Protein AF-A0A2I6SWC8-F1 (afdb_monomer_lite)

Organism: Paraclostridium sordellii (NCBI:txid1505)

Secondary structure (DSSP, 8-state):
-B-TTT-PBPEEEEEEE----TT---S-TTT--S--EEEEEEEE-TTT--EEEEEEEEE----

Structure (mmCIF, N/CA/C/O backbone):
data_AF-A0A2I6SWC8-F1
#
_entry.id   AF-A0A2I6SWC8-F1
#
loop_
_atom_site.group_PDB
_atom_site.id
_atom_site.type_symbol
_atom_site.label_atom_id
_atom_site.label_alt_id
_atom_site.l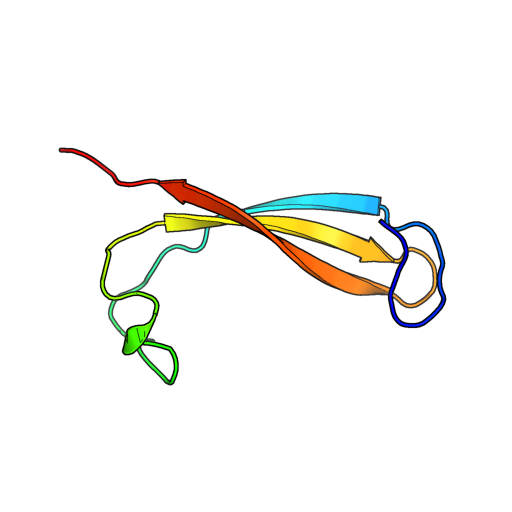abel_comp_id
_atom_site.label_asym_id
_atom_site.label_entity_id
_atom_site.label_seq_id
_atom_site.pdbx_PDB_ins_code
_atom_site.Cartn_x
_atom_site.Cartn_y
_atom_site.Cartn_z
_atom_site.occupancy
_atom_site.B_iso_or_equiv
_atom_site.auth_seq_id
_atom_site.auth_comp_id
_atom_site.auth_asym_id
_atom_site.auth_atom_id
_atom_site.pdbx_PDB_model_num
ATOM 1 N N . MET A 1 1 ? -8.379 1.281 -0.721 1.00 88.38 1 MET A N 1
ATOM 2 C CA . MET A 1 1 ? -8.296 -0.103 -0.218 1.00 88.38 1 MET A CA 1
ATOM 3 C C . MET A 1 1 ? -8.634 -0.140 1.267 1.00 88.38 1 MET A C 1
ATOM 5 O O . MET A 1 1 ? -8.438 0.873 1.942 1.00 88.38 1 MET A O 1
ATOM 9 N N .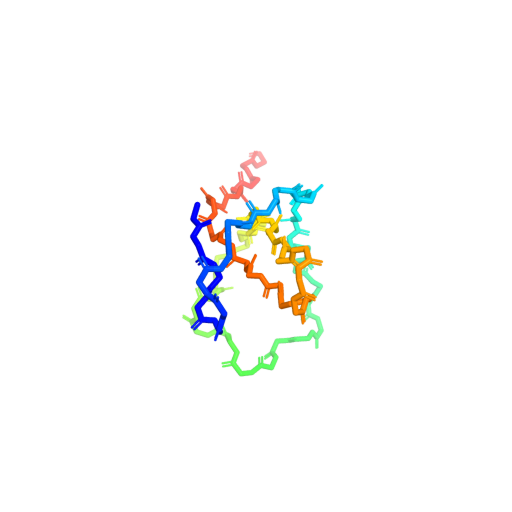 ASN A 1 2 ? -9.139 -1.272 1.750 1.00 95.00 2 ASN A N 1
ATOM 10 C CA . ASN A 1 2 ? -9.399 -1.517 3.170 1.00 95.00 2 ASN A CA 1
ATOM 11 C C . ASN A 1 2 ? -8.307 -2.426 3.735 1.00 95.00 2 ASN A C 1
ATOM 13 O O . ASN A 1 2 ? -7.792 -3.270 3.011 1.00 95.00 2 ASN A O 1
ATOM 17 N N . CYS A 1 3 ? -7.966 -2.241 5.008 1.00 95.25 3 CYS A N 1
ATOM 18 C CA . CYS A 1 3 ? -6.950 -3.032 5.687 1.00 95.25 3 CYS A CA 1
ATOM 19 C C . CYS A 1 3 ? -7.404 -4.484 5.811 1.00 95.25 3 CYS A C 1
ATOM 21 O O . CYS A 1 3 ? -8.472 -4.745 6.362 1.00 95.25 3 CYS A O 1
ATOM 23 N N . LEU A 1 4 ? -6.561 -5.431 5.405 1.00 92.38 4 LEU A N 1
ATOM 24 C CA . LEU A 1 4 ? -6.910 -6.856 5.447 1.00 92.38 4 LEU A CA 1
ATOM 25 C C . LEU A 1 4 ? -7.086 -7.418 6.870 1.00 92.38 4 LEU A C 1
ATOM 27 O O . LEU A 1 4 ? -7.649 -8.494 7.039 1.00 92.38 4 LEU A O 1
ATOM 31 N N . ARG A 1 5 ? -6.625 -6.698 7.905 1.00 94.25 5 ARG A N 1
ATOM 32 C CA . ARG A 1 5 ? -6.729 -7.132 9.310 1.00 94.25 5 ARG A CA 1
ATOM 33 C C . ARG A 1 5 ? -7.996 -6.668 10.019 1.00 94.25 5 ARG A C 1
ATOM 35 O O . ARG A 1 5 ? -8.594 -7.442 10.751 1.00 94.25 5 ARG A O 1
ATOM 42 N N . CYS A 1 6 ? -8.362 -5.397 9.860 1.00 96.38 6 CYS A N 1
ATOM 43 C CA . CYS A 1 6 ? -9.478 -4.786 10.596 1.00 96.38 6 CYS A CA 1
ATOM 44 C C . CYS A 1 6 ? -10.532 -4.145 9.684 1.00 96.38 6 CYS A C 1
ATOM 46 O O . CYS A 1 6 ? -11.460 -3.513 10.168 1.00 96.38 6 CYS A O 1
ATOM 48 N N . ASN A 1 7 ? -10.390 -4.285 8.362 1.00 96.88 7 ASN A N 1
ATOM 49 C CA . ASN A 1 7 ? -11.285 -3.741 7.337 1.00 96.88 7 ASN A CA 1
ATOM 50 C C . ASN A 1 7 ? -11.412 -2.200 7.311 1.00 96.88 7 ASN A C 1
ATOM 52 O O . ASN A 1 7 ? -12.153 -1.645 6.499 1.00 96.88 7 ASN A O 1
ATOM 56 N N . THR A 1 8 ? -10.649 -1.479 8.133 1.00 97.62 8 THR A N 1
ATOM 57 C CA . THR A 1 8 ? -10.619 -0.012 8.118 1.00 97.62 8 THR A CA 1
ATOM 58 C C . THR A 1 8 ? -9.969 0.529 6.846 1.00 97.62 8 THR A C 1
ATOM 60 O O . THR A 1 8 ? -8.957 0.009 6.369 1.00 97.62 8 THR A O 1
ATOM 63 N N . LYS A 1 9 ? -10.534 1.612 6.294 1.00 97.62 9 LYS A N 1
ATOM 64 C CA . LYS A 1 9 ? -10.009 2.289 5.100 1.00 97.62 9 LYS A CA 1
ATOM 65 C C . LYS A 1 9 ? -8.569 2.747 5.334 1.00 97.62 9 LYS A C 1
ATOM 67 O O . LYS A 1 9 ? -8.292 3.545 6.233 1.00 97.62 9 LYS A O 1
ATOM 72 N N . MET A 1 10 ? -7.658 2.267 4.495 1.00 97.56 10 MET A N 1
ATOM 73 C CA . MET A 1 10 ? -6.246 2.620 4.602 1.00 97.56 10 MET A CA 1
ATOM 74 C C . MET A 1 10 ? -5.976 4.023 4.060 1.00 97.56 10 MET A C 1
ATOM 76 O O . MET A 1 10 ? -6.656 4.495 3.143 1.00 97.56 10 MET A O 1
ATOM 80 N N . LYS A 1 11 ? -4.951 4.679 4.611 1.00 97.44 11 LYS A N 1
ATOM 81 C CA . LYS A 1 11 ? -4.478 5.993 4.167 1.00 97.44 11 LYS A CA 1
ATOM 82 C C . LYS A 1 11 ? -3.178 5.844 3.393 1.00 97.44 11 LYS A C 1
ATOM 84 O O . LYS A 1 11 ? -2.302 5.092 3.807 1.00 97.44 11 LYS A O 1
ATOM 89 N N . PHE A 1 12 ? -3.059 6.566 2.286 1.00 95.94 12 PHE A N 1
ATOM 90 C CA . PHE A 1 12 ? -1.792 6.675 1.572 1.00 95.94 12 PHE A CA 1
ATOM 91 C C . PHE A 1 12 ? -0.767 7.379 2.465 1.00 95.94 12 PHE A C 1
ATOM 93 O O . PHE A 1 12 ? -1.090 8.398 3.078 1.00 95.94 12 PHE A O 1
ATOM 100 N N . LEU A 1 13 ? 0.440 6.823 2.547 1.00 95.62 13 LEU A N 1
ATOM 101 C CA . LEU A 1 13 ? 1.549 7.413 3.287 1.00 95.62 13 LEU A CA 1
ATOM 102 C C . LEU A 1 13 ? 2.544 8.069 2.334 1.00 95.62 13 LEU A C 1
ATOM 104 O O . LEU A 1 13 ? 2.790 9.267 2.434 1.00 95.62 13 LEU A O 1
ATOM 108 N N . LYS A 1 14 ? 3.144 7.273 1.445 1.00 94.00 14 LYS A N 1
ATOM 109 C CA . LYS A 1 14 ? 4.159 7.732 0.494 1.00 94.00 14 LYS A CA 1
ATOM 110 C C . LYS A 1 14 ? 4.371 6.725 -0.628 1.00 94.00 14 LYS A C 1
ATOM 112 O O . LYS A 1 14 ? 4.036 5.549 -0.492 1.00 94.00 14 LYS A O 1
ATOM 117 N N . GLU A 1 15 ? 4.994 7.193 -1.698 1.00 92.94 15 GLU A N 1
ATOM 118 C CA . GLU A 1 15 ? 5.660 6.333 -2.671 1.00 92.94 15 GLU A CA 1
ATOM 119 C C . GLU A 1 15 ? 7.028 5.912 -2.110 1.00 92.94 15 GLU A C 1
ATOM 121 O O . GLU A 1 15 ? 7.719 6.704 -1.462 1.00 92.94 15 GLU A O 1
ATOM 126 N N . TYR A 1 16 ? 7.410 4.660 -2.332 1.00 86.69 16 TYR A N 1
ATOM 127 C CA . TYR A 1 16 ? 8.717 4.119 -1.994 1.00 86.69 16 TYR A CA 1
ATOM 128 C C . TYR A 1 16 ? 9.341 3.488 -3.229 1.00 86.69 16 TYR A C 1
ATOM 130 O O . TYR A 1 16 ? 8.696 2.709 -3.929 1.00 86.69 16 TYR A O 1
ATOM 138 N N . ARG A 1 17 ? 10.597 3.848 -3.484 1.00 86.06 17 ARG A N 1
ATOM 139 C CA . ARG A 1 17 ? 11.391 3.346 -4.600 1.00 86.06 17 ARG A CA 1
ATOM 140 C C . ARG A 1 17 ? 12.448 2.423 -4.027 1.00 86.06 17 ARG A C 1
ATOM 142 O O . ARG A 1 17 ? 13.207 2.838 -3.152 1.00 86.06 17 ARG A O 1
ATOM 149 N N . PHE A 1 18 ? 12.438 1.174 -4.467 1.00 77.44 18 PHE A N 1
ATOM 150 C CA . PHE A 1 18 ? 13.435 0.202 -4.063 1.00 77.44 18 PHE A CA 1
ATOM 151 C C . PHE A 1 18 ? 14.693 0.434 -4.901 1.00 77.44 18 PHE A C 1
ATOM 153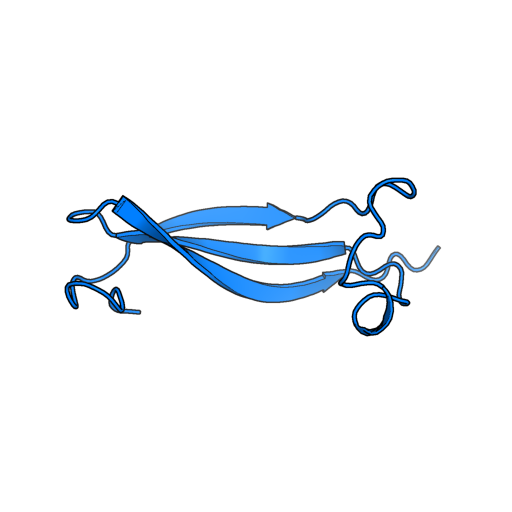 O O . PHE A 1 18 ? 14.674 0.292 -6.122 1.00 77.44 18 PHE A O 1
ATOM 160 N N . GLU A 1 19 ? 15.778 0.835 -4.249 1.00 68.50 19 GLU A N 1
ATOM 161 C CA . GLU A 1 19 ? 17.098 0.902 -4.868 1.00 68.50 19 GLU A CA 1
ATOM 162 C C . GLU A 1 19 ? 17.776 -0.447 -4.641 1.00 68.50 19 GLU A C 1
ATOM 164 O O . GLU A 1 19 ? 18.107 -0.799 -3.506 1.00 68.50 19 GLU A O 1
ATOM 169 N N . SER A 1 20 ? 17.935 -1.234 -5.707 1.00 61.47 20 SER A N 1
ATOM 170 C CA . SER A 1 20 ? 18.654 -2.503 -5.627 1.00 61.47 20 SER A CA 1
ATOM 171 C C . SER A 1 20 ? 20.128 -2.209 -5.343 1.00 61.47 20 SER A C 1
ATOM 173 O O . SER A 1 20 ? 20.854 -1.725 -6.206 1.00 61.47 20 SER A O 1
ATOM 175 N N . LYS A 1 21 ? 20.580 -2.452 -4.108 1.00 54.94 21 LYS A N 1
ATOM 176 C CA . LYS A 1 21 ? 22.011 -2.514 -3.796 1.00 54.94 21 LYS A CA 1
ATOM 177 C C . LYS A 1 21 ? 22.477 -3.938 -4.060 1.00 54.94 21 LYS A C 1
ATOM 179 O O . LYS A 1 21 ? 21.923 -4.882 -3.503 1.00 54.94 21 LYS A O 1
ATOM 184 N N . GLU A 1 22 ? 23.518 -4.082 -4.875 1.00 54.47 22 GLU A N 1
ATOM 185 C CA . GLU A 1 22 ? 24.037 -5.347 -5.420 1.00 54.47 22 GLU A CA 1
ATOM 186 C C . GLU A 1 22 ? 24.314 -6.477 -4.402 1.00 54.47 22 GLU A C 1
ATOM 188 O O . GLU A 1 22 ? 24.460 -7.633 -4.813 1.00 54.47 22 GLU A O 1
ATOM 193 N N . ASN A 1 23 ? 24.373 -6.172 -3.098 1.00 47.53 23 ASN A N 1
ATOM 194 C CA . ASN A 1 23 ? 24.840 -7.066 -2.034 1.00 47.53 23 ASN A CA 1
ATOM 195 C C . ASN A 1 23 ? 23.746 -7.826 -1.256 1.00 47.53 23 ASN A C 1
ATOM 197 O O . ASN A 1 23 ? 24.070 -8.825 -0.622 1.00 47.53 23 ASN A O 1
ATOM 201 N N . ASP A 1 24 ? 22.468 -7.436 -1.337 1.00 50.56 24 ASP A N 1
ATOM 202 C CA . ASP A 1 24 ? 21.377 -8.066 -0.560 1.00 50.56 24 ASP A CA 1
ATOM 203 C C . ASP A 1 24 ? 20.486 -8.990 -1.416 1.00 50.56 24 ASP A C 1
ATOM 205 O O . ASP A 1 24 ? 19.279 -9.112 -1.203 1.00 50.56 24 ASP A O 1
ATOM 209 N N . ARG A 1 25 ? 21.076 -9.684 -2.402 1.00 52.91 25 ARG A N 1
ATOM 210 C CA . ARG A 1 25 ? 20.393 -10.612 -3.336 1.00 52.91 25 ARG A CA 1
ATOM 211 C C . ARG A 1 25 ? 19.955 -11.945 -2.681 1.00 52.91 25 ARG A C 1
ATOM 213 O O . ARG A 1 25 ? 20.136 -13.021 -3.255 1.00 52.91 25 ARG A O 1
ATOM 220 N N . GLY A 1 26 ? 19.393 -11.895 -1.474 1.00 51.59 26 GLY A N 1
ATOM 221 C CA . GLY A 1 26 ? 18.809 -13.034 -0.761 1.00 51.59 26 GLY A CA 1
ATOM 222 C C . GLY A 1 26 ? 17.359 -13.316 -1.180 1.00 51.59 26 GLY A C 1
ATOM 223 O O . GLY A 1 26 ? 16.543 -12.404 -1.257 1.00 51.59 26 GLY A O 1
ATOM 224 N N . LEU A 1 27 ? 17.048 -14.595 -1.433 1.00 51.56 27 LEU A N 1
ATOM 225 C CA . LEU A 1 27 ? 15.722 -15.217 -1.658 1.00 51.56 27 LEU A CA 1
ATOM 226 C C . LEU A 1 27 ? 14.820 -14.699 -2.799 1.00 51.56 27 LEU A C 1
ATOM 228 O O . LEU A 1 27 ? 13.946 -15.445 -3.226 1.00 51.56 27 LEU A O 1
ATOM 232 N N . PHE A 1 28 ? 15.052 -13.509 -3.357 1.00 53.38 28 PHE A N 1
ATOM 233 C CA . PHE A 1 28 ? 14.221 -12.941 -4.429 1.00 53.38 28 PHE A CA 1
ATOM 234 C C . PHE A 1 28 ? 14.917 -12.806 -5.795 1.00 53.38 28 PHE A C 1
ATOM 236 O O . PHE A 1 28 ? 14.384 -12.191 -6.716 1.00 53.38 28 PHE A O 1
ATOM 243 N N . LYS A 1 29 ? 16.099 -13.411 -5.950 1.00 51.75 29 LYS A N 1
ATOM 244 C CA . LYS A 1 29 ? 16.973 -13.246 -7.123 1.00 51.75 29 LYS A CA 1
ATOM 245 C C . LYS A 1 29 ? 16.290 -13.574 -8.463 1.00 51.75 29 LYS A C 1
ATOM 247 O O . LYS A 1 29 ? 16.564 -12.923 -9.453 1.00 51.75 29 LYS A O 1
ATOM 252 N N . THR A 1 30 ? 15.363 -14.531 -8.488 1.00 54.41 30 THR A N 1
ATOM 253 C CA . THR A 1 30 ? 14.734 -15.016 -9.732 1.00 54.41 30 THR A CA 1
ATOM 254 C C . THR A 1 30 ? 13.560 -14.160 -10.221 1.00 54.41 30 THR A C 1
ATOM 256 O O . THR A 1 30 ? 13.149 -14.307 -11.365 1.00 54.41 30 THR A O 1
ATOM 259 N N . LEU A 1 31 ? 12.996 -13.289 -9.376 1.00 54.91 31 LEU A N 1
ATOM 260 C CA . LEU A 1 31 ? 11.915 -12.374 -9.776 1.00 54.91 31 LEU A CA 1
ATOM 261 C C . LEU A 1 31 ? 12.441 -10.999 -10.217 1.00 54.91 31 LEU A C 1
ATOM 263 O O . LEU A 1 31 ? 11.691 -10.242 -10.820 1.00 54.91 31 LEU A O 1
ATOM 267 N N . PHE A 1 32 ? 13.704 -10.682 -9.910 1.00 51.88 32 PHE A N 1
ATOM 268 C CA . PHE A 1 32 ? 14.281 -9.335 -10.002 1.00 51.88 32 PHE A CA 1
ATOM 269 C C . PHE A 1 32 ? 15.635 -9.320 -10.740 1.00 51.88 32 PHE A C 1
ATOM 271 O O . PHE A 1 32 ? 16.534 -8.570 -10.370 1.00 51.88 32 PHE A O 1
ATOM 278 N N . ASP A 1 33 ? 15.802 -10.176 -11.754 1.00 46.94 33 ASP A N 1
ATOM 279 C CA . ASP A 1 33 ? 16.993 -10.207 -12.632 1.00 46.94 33 ASP A CA 1
ATOM 280 C C . ASP A 1 33 ? 16.996 -9.084 -13.694 1.00 46.94 33 ASP A C 1
ATOM 282 O O . ASP A 1 33 ? 17.878 -9.024 -14.546 1.00 46.94 33 ASP A O 1
ATOM 286 N N . ILE A 1 34 ? 16.028 -8.170 -13.636 1.00 53.19 34 ILE A N 1
ATOM 287 C CA . ILE A 1 34 ? 16.019 -6.920 -14.395 1.00 53.19 34 ILE A CA 1
ATOM 288 C C . ILE A 1 34 ? 16.390 -5.838 -13.378 1.00 53.19 34 ILE A C 1
ATOM 290 O O . ILE A 1 34 ? 15.848 -5.846 -12.271 1.00 53.19 34 ILE A O 1
ATOM 294 N N . GLU A 1 35 ? 17.334 -4.951 -13.701 1.00 53.78 35 GLU A N 1
ATOM 295 C CA . GLU A 1 35 ? 17.715 -3.764 -12.908 1.00 53.78 35 GLU A CA 1
ATOM 296 C C . GLU A 1 35 ? 16.558 -2.748 -12.831 1.00 53.78 35 GLU A C 1
ATOM 298 O O . GLU A 1 35 ? 16.653 -1.580 -13.195 1.00 53.78 35 GLU A O 1
ATOM 303 N N . GLU A 1 36 ? 15.408 -3.217 -12.372 1.00 58.38 36 GLU A N 1
ATOM 304 C CA . GLU A 1 36 ? 14.176 -2.482 -12.248 1.00 58.38 36 GLU A CA 1
ATOM 305 C C . GLU A 1 36 ? 14.133 -1.854 -10.867 1.00 58.38 36 GLU A C 1
ATOM 307 O O . GLU A 1 36 ? 14.029 -2.526 -9.834 1.00 58.38 36 GLU A O 1
ATOM 312 N N . HIS A 1 37 ? 14.158 -0.527 -10.833 1.00 72.06 37 HIS A N 1
ATOM 313 C CA . HIS A 1 37 ? 13.819 0.191 -9.616 1.00 72.06 37 HIS A CA 1
ATOM 314 C C . HIS A 1 37 ? 12.317 0.043 -9.385 1.00 72.06 37 HIS A C 1
ATOM 316 O O . HIS A 1 37 ? 11.504 0.756 -9.979 1.00 72.06 37 HIS A O 1
ATOM 322 N N . LEU A 1 38 ? 11.940 -0.916 -8.542 1.00 81.12 38 LEU A N 1
ATOM 323 C CA . LEU A 1 38 ? 10.545 -1.183 -8.212 1.00 81.12 38 LEU A CA 1
ATOM 324 C C . LEU A 1 38 ? 9.952 -0.013 -7.427 1.00 81.12 38 LEU A C 1
ATOM 326 O O . LEU A 1 38 ? 10.524 0.466 -6.444 1.00 81.12 38 LEU A O 1
ATOM 330 N N . ILE A 1 39 ? 8.760 0.414 -7.825 1.00 86.44 39 ILE A N 1
ATOM 331 C CA . ILE A 1 39 ? 7.997 1.466 -7.167 1.00 86.44 39 ILE A CA 1
ATOM 332 C C . ILE A 1 39 ? 6.802 0.842 -6.453 1.00 86.44 39 ILE A C 1
ATOM 334 O O . ILE A 1 39 ? 5.992 0.128 -7.047 1.00 86.44 39 ILE A O 1
ATOM 338 N N . PHE A 1 40 ? 6.648 1.184 -5.177 1.00 90.81 40 PHE A N 1
ATOM 339 C CA . PHE A 1 40 ? 5.519 0.787 -4.349 1.00 90.81 40 PHE A CA 1
ATOM 340 C C . PHE A 1 40 ? 4.805 2.010 -3.780 1.00 90.81 40 PHE A C 1
ATOM 342 O O . PHE A 1 40 ? 5.430 2.937 -3.268 1.00 90.81 40 PHE A O 1
ATOM 349 N N . ASN A 1 41 ? 3.476 1.987 -3.785 1.00 94.50 41 ASN A N 1
ATOM 350 C CA . ASN A 1 41 ? 2.680 2.879 -2.954 1.00 94.50 41 ASN A CA 1
ATOM 351 C C . ASN A 1 41 ? 2.488 2.243 -1.579 1.00 94.50 41 ASN A C 1
ATOM 353 O O . ASN A 1 41 ? 1.990 1.123 -1.469 1.00 94.50 41 ASN A O 1
ATOM 357 N N . ILE A 1 42 ? 2.847 2.976 -0.531 1.00 94.62 42 ILE A N 1
ATOM 358 C CA . ILE A 1 42 ? 2.687 2.530 0.848 1.00 94.62 42 ILE A CA 1
ATOM 359 C C . ILE A 1 42 ? 1.380 3.083 1.401 1.00 94.62 42 ILE A C 1
ATOM 361 O O . ILE A 1 42 ? 1.163 4.299 1.432 1.00 94.62 42 ILE A O 1
ATOM 365 N N . TYR A 1 43 ? 0.540 2.186 1.905 1.00 96.50 43 TYR A N 1
ATOM 366 C CA . TYR A 1 43 ? -0.678 2.519 2.631 1.00 96.50 43 TYR 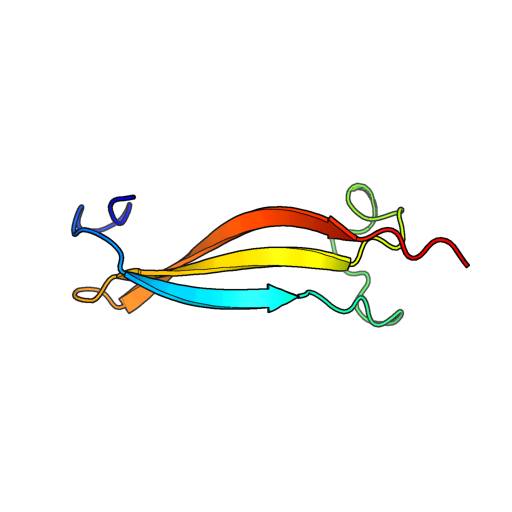A CA 1
ATOM 367 C C . TYR A 1 43 ? -0.571 2.052 4.078 1.00 96.50 43 TYR A C 1
ATOM 369 O O . TYR A 1 43 ? -0.063 0.970 4.352 1.00 96.50 43 TYR A O 1
ATOM 377 N N . VAL A 1 44 ? -1.086 2.852 5.011 1.00 97.31 44 VAL A N 1
ATOM 378 C CA . VAL A 1 44 ? -1.092 2.537 6.443 1.00 97.31 44 VAL A CA 1
ATOM 379 C C . VAL A 1 44 ? -2.519 2.562 6.972 1.00 97.31 44 VAL A C 1
ATOM 381 O O . VAL A 1 44 ? -3.283 3.504 6.733 1.00 97.31 44 VAL A O 1
ATOM 384 N N . CYS A 1 45 ? -2.887 1.524 7.717 1.00 97.56 45 CYS A N 1
ATOM 385 C CA . CYS A 1 45 ? -4.139 1.494 8.453 1.00 97.56 45 CYS A CA 1
ATOM 386 C C . CYS A 1 45 ? -4.054 2.436 9.668 1.00 97.56 45 CYS A C 1
ATOM 388 O O . CYS A 1 45 ? -3.191 2.246 10.531 1.00 97.56 45 CYS A O 1
ATOM 390 N N . PRO A 1 46 ? -4.941 3.440 9.792 1.00 96.94 46 PRO A N 1
ATOM 391 C CA . PRO A 1 46 ? -4.896 4.374 10.915 1.00 96.94 46 PRO A CA 1
ATOM 392 C C . PRO A 1 46 ? -5.228 3.711 12.259 1.00 96.94 46 PRO A C 1
ATOM 394 O O . PRO A 1 46 ? -4.791 4.216 13.292 1.00 96.94 46 PRO A O 1
ATOM 397 N N . GLU A 1 47 ? -5.952 2.593 12.240 1.00 97.56 47 GLU A N 1
ATOM 398 C CA . GLU A 1 47 ? -6.396 1.859 13.424 1.00 97.56 47 GLU A CA 1
ATOM 399 C C . GLU A 1 47 ? -5.310 0.901 13.931 1.00 97.56 47 GLU A C 1
ATOM 401 O O . GLU A 1 47 ? -4.688 1.159 14.957 1.00 97.56 47 GLU A O 1
ATOM 406 N N . CYS A 1 48 ? -5.011 -0.163 13.180 1.00 97.12 48 CYS A N 1
ATOM 407 C CA . CYS A 1 48 ? -4.114 -1.235 13.628 1.00 97.12 48 CYS A CA 1
ATOM 408 C C . CYS A 1 48 ? -2.645 -1.057 13.210 1.00 97.12 48 CYS A C 1
ATOM 410 O O . CYS A 1 48 ? -1.822 -1.930 13.475 1.00 97.12 48 CYS A O 1
ATOM 412 N N . LYS A 1 49 ? -2.314 0.047 12.522 1.00 96.06 49 LYS A N 1
ATOM 413 C CA . LYS A 1 49 ? -0.965 0.381 12.020 1.00 96.06 49 LYS A CA 1
ATOM 414 C C . LYS A 1 49 ? -0.368 -0.628 11.035 1.00 96.06 49 LYS A C 1
ATOM 416 O O . LYS A 1 49 ? 0.821 -0.564 10.742 1.00 96.06 49 LYS A O 1
ATOM 421 N N . HIS A 1 50 ? -1.182 -1.533 10.494 1.00 96.69 50 HIS A N 1
ATOM 422 C CA . HIS A 1 50 ? -0.746 -2.422 9.426 1.00 96.69 50 HIS A CA 1
ATOM 423 C C . HIS A 1 50 ? -0.396 -1.619 8.169 1.00 96.69 50 HIS A C 1
ATOM 425 O O . HIS A 1 50 ? -1.140 -0.710 7.787 1.00 96.69 50 HIS A O 1
ATOM 431 N N . THR A 1 51 ? 0.723 -1.973 7.546 1.00 94.88 51 THR A N 1
ATOM 432 C CA . THR A 1 51 ? 1.259 -1.304 6.363 1.00 94.88 51 THR A CA 1
ATOM 433 C C . THR A 1 51 ? 1.207 -2.264 5.188 1.00 94.88 51 THR A C 1
ATOM 435 O O . THR A 1 51 ? 1.691 -3.387 5.297 1.00 94.88 51 THR A O 1
ATOM 438 N N . GLU A 1 52 ? 0.645 -1.813 4.073 1.00 93.31 52 GLU A N 1
ATOM 439 C CA . GLU A 1 52 ? 0.540 -2.587 2.838 1.00 93.31 52 GLU A CA 1
ATOM 440 C C . GLU A 1 52 ? 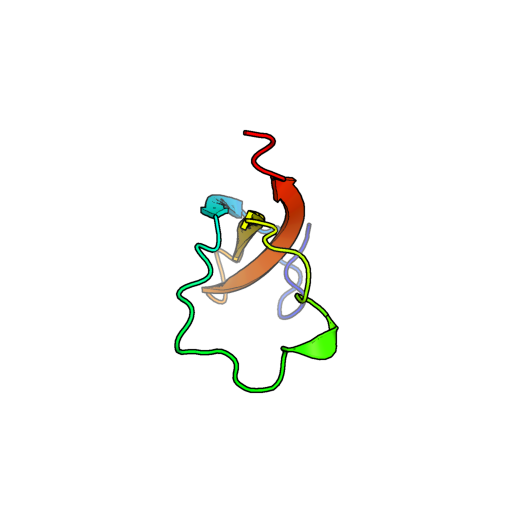1.327 -1.876 1.726 1.00 93.31 52 GLU A C 1
ATOM 442 O O . GLU A 1 52 ? 1.236 -0.653 1.564 1.00 93.31 52 GLU A O 1
ATOM 447 N N . PHE A 1 53 ? 2.128 -2.651 0.989 1.00 92.12 53 PHE A N 1
ATOM 448 C CA . PHE A 1 53 ? 2.946 -2.193 -0.134 1.00 92.12 53 PHE A CA 1
ATOM 449 C C . PHE A 1 53 ? 2.266 -2.619 -1.431 1.00 92.12 53 PHE A C 1
ATOM 451 O O . PHE A 1 53 ? 2.146 -3.809 -1.710 1.00 92.12 53 PHE A O 1
ATOM 458 N N . ILE A 1 54 ? 1.815 -1.648 -2.220 1.00 90.44 54 ILE A N 1
ATOM 459 C CA . ILE A 1 54 ? 1.128 -1.899 -3.486 1.00 90.44 54 ILE A CA 1
ATOM 460 C C . ILE A 1 54 ? 2.080 -1.606 -4.631 1.00 90.44 54 ILE A C 1
ATOM 462 O O . ILE A 1 54 ? 2.492 -0.459 -4.806 1.00 90.44 54 ILE A O 1
ATOM 466 N N . TYR A 1 55 ? 2.423 -2.642 -5.397 1.00 87.62 55 TYR A N 1
ATOM 467 C CA . TYR A 1 55 ? 3.255 -2.509 -6.588 1.00 87.62 55 TYR A CA 1
ATOM 468 C C . TYR A 1 55 ? 2.621 -1.520 -7.571 1.00 87.62 55 TYR A C 1
ATOM 470 O O . TYR A 1 55 ? 1.436 -1.625 -7.893 1.00 87.62 55 TYR A O 1
ATOM 478 N N . LYS A 1 56 ? 3.409 -0.535 -8.004 1.00 87.00 56 LYS A N 1
ATOM 479 C CA . LYS A 1 56 ? 2.995 0.508 -8.948 1.00 87.00 56 LYS A CA 1
ATOM 480 C C . LYS A 1 56 ? 3.641 0.319 -10.322 1.00 87.00 56 LYS A C 1
ATOM 482 O O . LYS A 1 56 ? 3.016 0.670 -11.316 1.00 87.00 56 LYS A O 1
ATOM 487 N N . GLY A 1 57 ? 4.860 -0.211 -10.376 1.00 82.31 57 GLY A N 1
ATOM 488 C CA . GLY A 1 57 ? 5.620 -0.399 -11.610 1.00 82.31 57 GLY A CA 1
ATOM 489 C C . GLY A 1 57 ? 7.122 -0.493 -11.352 1.00 82.31 57 GLY A C 1
ATOM 490 O O . GLY A 1 57 ? 7.562 -0.403 -10.204 1.00 82.31 57 GLY A O 1
ATOM 491 N N . SER A 1 58 ? 7.888 -0.621 -12.425 1.00 75.50 58 SER A N 1
ATOM 492 C CA . SER A 1 58 ? 9.345 -0.551 -12.455 1.00 75.50 58 SER A CA 1
ATOM 493 C C . SER A 1 58 ? 9.797 0.679 -13.247 1.00 75.50 58 SER A C 1
ATOM 495 O O . SER A 1 58 ? 9.074 1.176 -14.114 1.00 75.50 58 SER A O 1
ATOM 497 N N . VAL A 1 59 ? 10.976 1.210 -12.921 1.00 67.50 59 VAL A N 1
ATOM 498 C CA . VAL A 1 59 ? 11.700 2.140 -13.799 1.00 67.50 59 VAL A CA 1
ATOM 499 C C . VAL A 1 59 ? 12.885 1.385 -14.367 1.00 67.50 59 VAL A C 1
ATOM 501 O O . VAL A 1 59 ? 13.773 0.989 -13.610 1.00 67.50 59 VAL A O 1
ATOM 504 N N . GLU A 1 60 ? 12.880 1.204 -15.682 1.00 59.03 60 GLU A N 1
ATOM 505 C CA . GLU A 1 60 ? 14.072 0.860 -16.445 1.00 59.03 60 GLU A CA 1
ATOM 506 C C . GLU A 1 60 ? 14.818 2.173 -16.708 1.00 59.03 60 GLU A C 1
ATOM 508 O O . GLU A 1 60 ? 14.283 3.083 -17.350 1.00 59.03 60 GLU A O 1
ATOM 513 N N . TRP A 1 61 ? 16.026 2.322 -16.165 1.00 53.88 61 TRP A N 1
ATOM 514 C CA . TRP A 1 61 ? 16.913 3.385 -16.628 1.00 53.88 61 TRP A CA 1
ATOM 515 C C . TRP A 1 61 ? 17.464 2.940 -17.977 1.00 53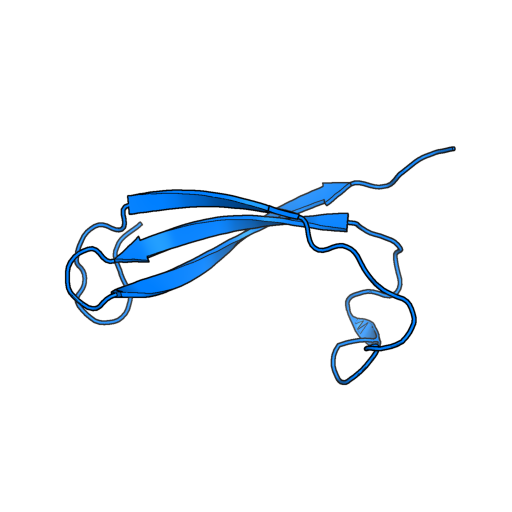.88 61 TRP A C 1
ATOM 517 O O . TRP A 1 61 ? 18.322 2.067 -18.045 1.00 53.88 61 TRP A O 1
ATOM 527 N N . VAL A 1 62 ? 16.917 3.500 -19.052 1.00 44.53 62 VAL A N 1
ATOM 528 C CA . VAL A 1 62 ? 17.537 3.411 -20.373 1.00 44.53 62 VAL A CA 1
ATOM 529 C C . VAL A 1 62 ? 18.592 4.513 -20.419 1.00 44.53 62 VAL A C 1
ATOM 531 O O . VAL A 1 62 ? 18.231 5.692 -20.407 1.00 44.53 62 VAL A O 1
ATOM 534 N N . ASP A 1 63 ? 19.862 4.117 -20.370 1.00 45.09 63 ASP A N 1
ATOM 535 C CA . ASP A 1 63 ? 21.022 4.984 -20.636 1.00 45.09 63 ASP A CA 1
ATOM 536 C C . ASP A 1 63 ? 21.046 5.417 -22.117 1.00 45.09 63 ASP A C 1
ATOM 538 O O . ASP A 1 63 ? 20.720 4.571 -22.989 1.00 45.09 63 ASP A O 1
#

Radius of gyration: 14.43 Å; chains: 1; bounding box: 36×23×34 Å

Sequence (63 aa):
MNCLRCNTKMKFLKEYRFESKENDRGLFKTLFDIEEHLIFNIYVCPECKHTEFIYKGSVEWVD

Foldseek 3Di:
DADPPPRHDWDWDDKDWDQDDPPPCPPCVVVPVANWRWIWTWTARPPPRDIDTHTDGTDDPDD

pLDDT: mean 78.07, std 19.29, range [44.53, 97.62]